Protein AF-A0A1H6EPW3-F1 (afdb_monomer_lite)

Foldseek 3Di:
DDDDPPPPQDLVNLLVLLVVLLVVLVVLLVVLVVLVVVLVVVCVVDPDPVNVVSVVVNVVSLVVSLVSLVVSLVVLVVSCVVPVPDPVSVVSSVVSSVSSVCSSVVPPPPD

Radius of gyration: 19.23 Å; chains: 1; bounding box: 36×27×66 Å

pLDDT: mean 79.36, std 12.95, range [40.09, 93.44]

Organism: NCBI:txid1144553

InterPro domains:
  IPR010310 Type VII secretion system ESAT-6-like [PF06013] (7-90)
  IPR036689 ESAT-6-like superfamily [SSF140453] (8-99)

Structure (mmCIF, N/CA/C/O backbone):
data_AF-A0A1H6EPW3-F1
#
_entry.id   AF-A0A1H6EPW3-F1
#
loop_
_atom_site.group_PDB
_atom_site.id
_atom_site.type_symbol
_atom_site.label_atom_id
_atom_site.label_alt_id
_atom_site.label_comp_id
_atom_site.label_asym_id
_atom_site.label_entity_id
_atom_site.label_seq_id
_atom_site.pdbx_PDB_ins_code
_atom_site.Cartn_x
_atom_site.Cartn_y
_atom_site.Cartn_z
_atom_site.occupancy
_atom_site.B_iso_or_equiv
_atom_site.auth_seq_id
_atom_site.auth_comp_id
_atom_site.auth_asym_id
_atom_site.auth_atom_id
_atom_site.pdbx_PDB_model_num
ATOM 1 N N . MET A 1 1 ? -4.259 -22.180 41.103 1.00 40.09 1 MET A N 1
ATOM 2 C CA . MET A 1 1 ? -4.041 -22.009 39.653 1.00 40.09 1 MET A CA 1
ATOM 3 C C . MET A 1 1 ? -4.451 -20.588 39.322 1.00 40.09 1 MET A C 1
ATOM 5 O O . MET A 1 1 ? -5.639 -20.300 39.349 1.00 40.09 1 MET A O 1
ATOM 9 N N . GLY A 1 2 ? -3.484 -19.677 39.196 1.00 46.00 2 GLY A N 1
ATOM 10 C CA . GLY A 1 2 ? -3.769 -18.295 38.819 1.00 46.00 2 GLY A CA 1
ATOM 11 C C . GLY A 1 2 ? -4.113 -18.273 37.340 1.00 46.00 2 GLY A C 1
ATOM 12 O O . GLY A 1 2 ? -3.318 -18.751 36.537 1.00 46.00 2 GLY A O 1
ATOM 13 N N . ALA A 1 3 ? -5.305 -17.793 36.996 1.00 49.72 3 ALA A N 1
ATOM 14 C CA . ALA A 1 3 ? -5.591 -17.421 35.624 1.00 49.72 3 ALA A CA 1
ATOM 15 C C . ALA A 1 3 ? -4.577 -16.335 35.249 1.00 49.72 3 ALA A C 1
ATOM 17 O O . ALA A 1 3 ? -4.532 -15.290 35.903 1.00 49.72 3 ALA A O 1
ATOM 18 N N . GLU A 1 4 ? -3.724 -16.610 34.264 1.00 48.59 4 GLU A N 1
ATOM 19 C CA . GLU A 1 4 ? -2.942 -15.559 33.623 1.00 48.59 4 GLU A CA 1
ATOM 20 C C . GLU A 1 4 ? -3.938 -14.471 33.200 1.00 48.59 4 GLU A C 1
ATOM 22 O O . GLU A 1 4 ? -4.969 -14.806 32.601 1.00 48.59 4 GLU A O 1
ATOM 27 N N . PRO A 1 5 ? -3.720 -13.194 33.558 1.00 46.84 5 PRO A N 1
ATOM 28 C CA . PRO A 1 5 ? -4.569 -12.140 33.043 1.00 46.84 5 PRO A CA 1
ATOM 29 C C . PRO A 1 5 ? -4.459 -12.221 31.524 1.00 46.84 5 PRO A C 1
ATOM 31 O O . PRO A 1 5 ? -3.370 -12.050 30.981 1.00 46.84 5 PRO A O 1
ATOM 34 N N . GLN A 1 6 ? -5.563 -12.540 30.842 1.00 50.53 6 GLN A N 1
ATOM 35 C CA . GLN A 1 6 ? -5.638 -12.364 29.399 1.00 50.53 6 GLN A CA 1
ATOM 36 C C . GLN A 1 6 ? -5.266 -10.908 29.149 1.00 50.53 6 GLN A C 1
ATOM 38 O O . GLN A 1 6 ? -6.019 -10.014 29.535 1.00 50.53 6 GLN A O 1
ATOM 43 N N . THR A 1 7 ? -4.069 -10.673 28.616 1.00 53.53 7 THR A N 1
ATOM 44 C CA . THR A 1 7 ? -3.552 -9.335 28.364 1.00 53.53 7 THR A CA 1
ATOM 45 C C . THR A 1 7 ? -4.521 -8.676 27.393 1.00 53.53 7 THR A C 1
ATOM 47 O O . THR A 1 7 ? -4.506 -8.971 26.199 1.00 53.53 7 THR A O 1
ATOM 50 N N . GLN A 1 8 ? -5.442 -7.857 27.908 1.00 62.25 8 GLN A N 1
ATOM 51 C CA . GLN A 1 8 ? -6.339 -7.081 27.067 1.00 62.25 8 GLN A CA 1
ATOM 52 C C . GLN A 1 8 ? -5.456 -6.123 26.278 1.00 62.25 8 GLN A C 1
ATOM 54 O O . GLN A 1 8 ? -4.869 -5.205 26.845 1.00 62.25 8 GLN A O 1
ATOM 59 N N . VAL A 1 9 ? -5.313 -6.383 24.979 1.00 70.50 9 VAL A N 1
ATOM 60 C CA . VAL A 1 9 ? -4.636 -5.464 24.065 1.00 70.50 9 VAL A CA 1
ATOM 61 C C . VAL A 1 9 ? -5.422 -4.158 24.081 1.00 70.50 9 VAL A C 1
ATOM 63 O O . VAL A 1 9 ? -6.638 -4.174 23.869 1.00 70.50 9 VAL A O 1
ATOM 66 N N . SER A 1 10 ? -4.752 -3.045 24.383 1.00 80.44 10 SER A N 1
ATOM 67 C CA . SER A 1 10 ? -5.424 -1.754 24.504 1.00 80.44 10 SER A CA 1
ATOM 68 C C . SER A 1 10 ? -5.870 -1.238 23.133 1.00 80.44 10 SER A C 1
ATOM 70 O O . SER A 1 10 ? -5.244 -1.534 22.115 1.00 80.44 10 SER A O 1
ATOM 72 N N . GLU A 1 11 ? -6.937 -0.432 23.089 1.00 78.69 11 GLU A N 1
ATOM 73 C CA . GLU A 1 11 ? -7.386 0.208 21.843 1.00 78.69 11 GLU A CA 1
ATOM 74 C C . GLU A 1 11 ? -6.250 1.009 21.184 1.00 78.69 11 GLU A C 1
ATOM 76 O O . GLU A 1 11 ? -6.082 0.966 19.967 1.00 78.69 11 GLU A O 1
ATOM 81 N N . ALA A 1 12 ? -5.427 1.685 21.991 1.00 82.25 12 ALA A N 1
ATOM 82 C CA . ALA A 1 12 ? -4.290 2.466 21.519 1.00 82.25 12 ALA A CA 1
ATOM 83 C C . ALA A 1 12 ? -3.229 1.602 20.815 1.00 82.25 12 ALA A C 1
ATOM 85 O O . ALA A 1 12 ? -2.745 1.982 19.749 1.00 82.25 12 ALA A O 1
ATOM 86 N N . ASP A 1 13 ? -2.912 0.425 21.362 1.00 84.25 13 ASP A N 1
ATOM 87 C CA . ASP A 1 13 ? -1.933 -0.488 20.760 1.00 84.25 13 ASP A CA 1
ATOM 88 C C . ASP A 1 13 ? -2.432 -1.043 19.421 1.00 84.25 13 ASP A C 1
ATOM 90 O O . A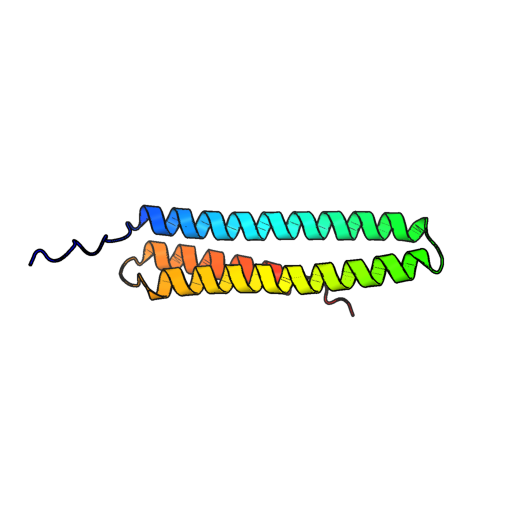SP A 1 13 ? -1.662 -1.179 18.469 1.00 84.25 13 ASP A O 1
ATOM 94 N N . LEU A 1 14 ? -3.734 -1.328 19.315 1.00 83.00 14 LEU A N 1
ATOM 95 C CA . LEU A 1 14 ? -4.341 -1.797 18.066 1.00 83.00 14 LEU A CA 1
ATOM 96 C C . LEU A 1 14 ? -4.322 -0.715 16.990 1.00 83.00 14 LEU A C 1
ATOM 98 O O . LEU A 1 14 ? -4.007 -1.008 15.837 1.00 83.00 14 LEU A O 1
ATOM 102 N N . LYS A 1 15 ? -4.648 0.529 17.359 1.00 83.62 15 LYS A N 1
ATOM 103 C CA . LYS A 1 15 ? -4.582 1.675 16.445 1.00 83.62 15 LYS A CA 1
ATOM 104 C C . LYS A 1 15 ? -3.165 1.884 15.934 1.00 83.62 15 LYS A C 1
ATOM 106 O O . LYS A 1 15 ? -2.958 1.948 14.725 1.00 83.62 15 LYS A O 1
ATOM 111 N N . ALA A 1 16 ? -2.183 1.881 16.836 1.00 88.12 16 ALA A N 1
ATOM 112 C CA . ALA A 1 16 ? -0.776 1.978 16.466 1.00 88.12 16 ALA A CA 1
ATOM 113 C C . ALA A 1 16 ? -0.357 0.844 15.516 1.00 88.12 16 ALA A C 1
ATOM 115 O O . ALA A 1 16 ? 0.316 1.089 14.517 1.00 88.12 16 ALA A O 1
ATOM 116 N N . ALA A 1 17 ? -0.795 -0.392 15.776 1.00 88.31 17 ALA A N 1
ATOM 117 C CA . ALA A 1 17 ? -0.503 -1.528 14.908 1.00 88.31 17 ALA A CA 1
ATOM 118 C C . ALA A 1 17 ? -1.106 -1.370 13.502 1.00 88.31 17 ALA A C 1
ATOM 120 O O . ALA A 1 17 ? -0.413 -1.613 12.516 1.00 88.31 17 ALA A O 1
ATOM 121 N N . ILE A 1 18 ? -2.367 -0.941 13.391 1.00 88.00 18 ILE A N 1
ATOM 122 C CA . ILE A 1 18 ? -3.014 -0.687 12.095 1.00 88.00 18 ILE A CA 1
ATOM 123 C C . ILE A 1 18 ? -2.300 0.428 11.330 1.00 88.00 18 ILE A C 1
ATOM 125 O O . ILE A 1 18 ? -2.014 0.258 10.145 1.00 88.00 18 ILE A O 1
ATOM 129 N N . GLN A 1 19 ? -1.945 1.516 12.009 1.00 89.19 19 GLN A N 1
ATOM 130 C CA . GLN A 1 19 ? -1.234 2.632 11.396 1.00 89.19 19 GLN A CA 1
ATOM 131 C C . GLN A 1 19 ? 0.142 2.205 10.860 1.00 89.19 19 GLN A C 1
ATOM 133 O O . GLN A 1 19 ? 0.504 2.539 9.736 1.00 89.19 19 GLN A O 1
ATOM 138 N N . LEU A 1 20 ? 0.877 1.374 11.607 1.00 92.25 20 LEU A N 1
ATOM 139 C CA . LEU A 1 20 ? 2.149 0.808 11.144 1.00 92.25 20 LEU A CA 1
ATOM 140 C C . LEU A 1 20 ? 1.982 -0.092 9.910 1.00 92.25 20 LEU A C 1
ATOM 142 O O . LEU A 1 20 ? 2.845 -0.095 9.030 1.00 92.25 20 LEU A O 1
ATOM 146 N N . ILE A 1 21 ? 0.893 -0.863 9.836 1.00 90.88 21 ILE A N 1
ATOM 147 C CA . ILE A 1 21 ? 0.585 -1.716 8.678 1.00 90.88 21 ILE A CA 1
ATOM 148 C C . ILE A 1 21 ? 0.290 -0.859 7.445 1.00 90.88 21 ILE A C 1
ATOM 150 O O . ILE A 1 21 ? 0.791 -1.155 6.357 1.00 90.88 21 ILE A O 1
ATOM 154 N N . GLU A 1 22 ? -0.501 0.198 7.610 1.00 90.25 22 GLU A N 1
ATOM 155 C CA . GLU A 1 22 ? -0.818 1.136 6.539 1.00 90.25 22 GLU A CA 1
ATOM 156 C C . GLU A 1 22 ? 0.439 1.855 6.029 1.00 90.25 22 GLU A C 1
ATOM 158 O O . GLU A 1 22 ? 0.722 1.828 4.829 1.00 90.25 22 GLU A O 1
ATOM 163 N N . ASP A 1 23 ? 1.250 2.407 6.933 1.00 92.88 23 ASP A N 1
ATOM 164 C CA . ASP A 1 23 ? 2.507 3.078 6.598 1.00 92.88 23 ASP A CA 1
ATOM 165 C C . ASP A 1 23 ? 3.462 2.149 5.840 1.00 92.88 23 ASP A C 1
ATOM 167 O O . ASP A 1 23 ? 4.107 2.552 4.866 1.00 92.88 23 ASP A O 1
ATOM 171 N N . ALA A 1 24 ? 3.555 0.885 6.264 1.00 91.81 24 ALA A N 1
ATOM 172 C CA . ALA A 1 24 ? 4.354 -0.117 5.573 1.00 91.81 24 ALA A CA 1
ATOM 173 C C . ALA A 1 24 ? 3.837 -0.362 4.148 1.00 91.81 24 ALA A C 1
ATOM 175 O O . ALA A 1 24 ? 4.638 -0.409 3.213 1.00 91.81 24 ALA A O 1
ATOM 176 N N . ALA A 1 25 ? 2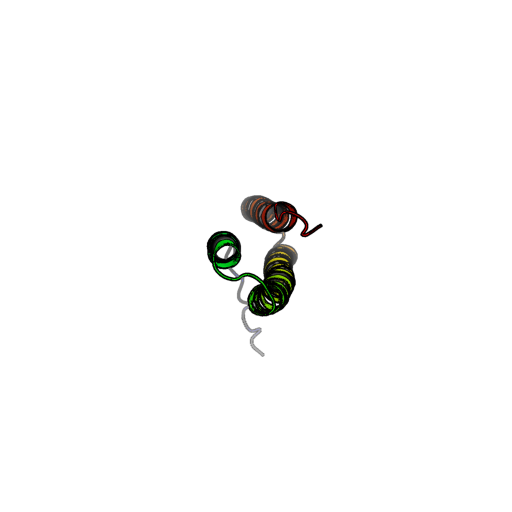.519 -0.467 3.959 1.00 91.75 25 ALA A N 1
ATOM 177 C CA . ALA A 1 25 ? 1.917 -0.649 2.640 1.00 91.75 25 ALA A CA 1
ATOM 178 C C . ALA A 1 25 ? 2.194 0.543 1.709 1.00 91.75 25 ALA A C 1
ATOM 180 O O . ALA A 1 25 ? 2.597 0.343 0.560 1.00 91.75 25 ALA A O 1
ATOM 181 N N . ILE A 1 26 ? 2.062 1.776 2.211 1.00 91.38 26 ILE A N 1
ATOM 182 C CA . ILE A 1 26 ? 2.369 3.003 1.460 1.00 91.38 26 ILE A CA 1
ATOM 183 C C . ILE A 1 26 ? 3.846 3.028 1.051 1.00 91.38 26 ILE A C 1
ATOM 185 O O . ILE A 1 26 ? 4.166 3.268 -0.114 1.00 91.38 26 ILE A O 1
ATOM 189 N N . ARG A 1 27 ? 4.761 2.733 1.982 1.00 92.69 27 ARG A N 1
ATOM 190 C CA . ARG A 1 27 ? 6.207 2.710 1.704 1.00 92.69 27 ARG A CA 1
ATOM 191 C C . ARG A 1 27 ? 6.576 1.659 0.665 1.00 92.69 27 ARG A C 1
ATOM 193 O O . ARG A 1 27 ? 7.322 1.966 -0.261 1.00 92.69 27 ARG A O 1
ATOM 200 N N . LEU A 1 28 ? 6.051 0.440 0.794 1.00 90.88 28 LEU A N 1
ATOM 201 C CA . LEU A 1 28 ? 6.286 -0.633 -0.178 1.00 90.88 28 LEU A CA 1
ATOM 202 C C . LEU A 1 28 ? 5.809 -0.225 -1.571 1.00 90.88 28 LEU A C 1
ATOM 204 O O . LEU A 1 28 ? 6.525 -0.431 -2.552 1.00 90.88 28 LEU A O 1
ATOM 208 N N . ARG A 1 29 ? 4.644 0.425 -1.650 1.00 87.50 29 ARG A N 1
ATOM 209 C CA . ARG A 1 29 ? 4.120 0.943 -2.911 1.00 87.50 29 ARG A CA 1
ATOM 210 C C . ARG A 1 29 ? 5.009 2.031 -3.509 1.00 87.50 29 ARG A C 1
ATOM 212 O O . ARG A 1 29 ? 5.266 2.000 -4.709 1.00 87.50 29 ARG A O 1
ATOM 219 N N . GLY A 1 30 ? 5.513 2.948 -2.687 1.00 89.31 30 GLY A N 1
ATOM 220 C CA . GLY A 1 30 ? 6.463 3.972 -3.126 1.00 89.31 30 GLY A CA 1
ATOM 221 C C . GLY A 1 30 ? 7.741 3.363 -3.709 1.00 89.31 30 GLY A C 1
ATOM 222 O O . GLY A 1 30 ? 8.165 3.751 -4.793 1.00 89.31 30 GLY A O 1
ATOM 223 N N . ILE A 1 31 ? 8.303 2.343 -3.049 1.00 88.88 31 ILE A N 1
ATOM 224 C CA . ILE A 1 31 ? 9.484 1.620 -3.550 1.00 88.88 31 ILE A CA 1
ATOM 225 C C . ILE A 1 31 ? 9.184 0.956 -4.900 1.00 88.88 31 ILE A C 1
ATOM 227 O O . ILE A 1 31 ? 10.006 1.035 -5.812 1.00 88.88 31 ILE A O 1
ATOM 231 N N . GLN A 1 32 ? 8.014 0.326 -5.048 1.00 86.50 32 GLN A N 1
ATOM 232 C CA . GLN A 1 32 ? 7.591 -0.269 -6.318 1.00 86.50 32 GLN A CA 1
ATOM 233 C C . GLN A 1 32 ? 7.519 0.784 -7.431 1.00 86.50 32 GLN A C 1
ATOM 235 O O . GLN A 1 32 ? 8.127 0.591 -8.473 1.00 86.50 32 GLN A O 1
ATOM 240 N N . GLN A 1 33 ? 6.890 1.936 -7.186 1.00 87.31 33 GLN A N 1
ATOM 241 C CA . GLN A 1 33 ? 6.809 3.026 -8.169 1.00 87.31 33 GLN A CA 1
ATOM 242 C C . GLN A 1 33 ? 8.180 3.604 -8.548 1.00 87.31 33 GLN A C 1
ATOM 244 O O . GLN A 1 33 ? 8.418 3.936 -9.711 1.00 87.31 33 GLN A O 1
ATOM 249 N N . THR A 1 34 ? 9.097 3.726 -7.582 1.00 87.31 34 THR A N 1
ATOM 250 C CA . THR A 1 34 ? 10.479 4.142 -7.859 1.00 87.31 34 THR A CA 1
ATOM 251 C C . THR A 1 34 ? 11.186 3.132 -8.761 1.00 87.31 34 THR A C 1
ATOM 253 O O . THR A 1 34 ? 11.851 3.539 -9.712 1.00 87.31 34 THR A O 1
ATOM 256 N N . LEU A 1 35 ? 11.018 1.830 -8.505 1.00 83.88 35 LEU A N 1
ATOM 257 C CA . LEU A 1 35 ? 11.597 0.787 -9.351 1.00 83.88 35 LEU A CA 1
ATOM 258 C C . LEU A 1 35 ? 10.980 0.791 -10.757 1.00 83.88 35 LEU A C 1
ATOM 260 O O . LEU A 1 35 ? 11.725 0.680 -11.727 1.00 83.88 35 LEU A O 1
ATOM 264 N N . ASP A 1 36 ? 9.663 0.983 -10.870 1.00 84.94 36 ASP A N 1
ATOM 265 C CA . ASP A 1 36 ? 8.954 1.078 -12.152 1.00 84.94 36 ASP A CA 1
ATOM 266 C C . ASP A 1 36 ? 9.504 2.235 -12.997 1.00 84.94 36 ASP A C 1
ATOM 268 O O . ASP A 1 36 ? 9.814 2.070 -14.177 1.00 84.94 36 ASP A O 1
ATOM 272 N N . THR A 1 37 ? 9.688 3.401 -12.373 1.00 85.56 37 THR A N 1
ATOM 273 C CA . THR A 1 37 ? 10.225 4.599 -13.035 1.00 85.56 37 THR A CA 1
ATOM 274 C C . THR A 1 37 ? 11.667 4.378 -13.489 1.00 85.56 37 THR A C 1
ATOM 276 O O . THR A 1 37 ? 11.985 4.591 -14.659 1.00 85.56 37 THR A O 1
ATOM 279 N N . ALA A 1 38 ? 12.527 3.875 -12.596 1.00 82.31 38 ALA A N 1
ATOM 280 C CA . ALA A 1 38 ? 13.916 3.564 -12.927 1.00 82.31 38 ALA A CA 1
ATOM 281 C C . ALA A 1 38 ? 14.017 2.496 -14.029 1.00 82.31 38 ALA A C 1
ATOM 283 O O . ALA A 1 38 ? 14.901 2.553 -14.882 1.00 82.31 38 ALA A O 1
ATOM 284 N N . GLY A 1 39 ? 13.094 1.533 -14.041 1.00 79.88 39 GLY A N 1
ATOM 285 C CA . GLY A 1 39 ? 13.002 0.507 -15.068 1.00 79.88 39 GLY A CA 1
ATOM 286 C C . GLY A 1 39 ? 12.675 1.066 -16.447 1.00 79.88 39 GLY A C 1
ATOM 287 O O . GLY A 1 39 ? 13.314 0.681 -17.424 1.00 79.88 39 GLY A O 1
ATOM 288 N N . LEU A 1 40 ? 11.732 2.006 -16.534 1.00 81.75 40 LEU A N 1
ATOM 289 C CA . LEU A 1 40 ? 11.413 2.695 -17.787 1.00 81.75 40 LEU A CA 1
ATOM 290 C C . LEU A 1 40 ? 12.617 3.479 -18.322 1.00 81.75 40 LEU A C 1
ATOM 292 O O . LEU A 1 40 ? 12.915 3.391 -19.512 1.00 81.75 40 LEU A O 1
ATOM 296 N N . GLU A 1 41 ? 13.344 4.187 -17.455 1.00 80.19 41 GLU A N 1
ATOM 297 C CA . GLU A 1 41 ? 14.575 4.893 -17.829 1.00 80.19 41 GLU A CA 1
ATOM 298 C C . GLU A 1 41 ? 15.655 3.922 -18.331 1.00 80.19 41 GLU A C 1
ATOM 300 O O . GLU A 1 41 ? 16.213 4.118 -19.410 1.00 80.19 41 GLU A O 1
ATOM 305 N N . LEU A 1 42 ? 15.905 2.825 -17.609 1.00 76.00 42 LEU A N 1
ATOM 306 C CA . LEU A 1 42 ? 16.881 1.799 -17.993 1.00 76.00 42 LEU A CA 1
ATOM 307 C C . LEU A 1 42 ? 16.545 1.139 -19.334 1.00 76.00 42 LEU A C 1
ATOM 309 O O . LEU A 1 42 ? 17.445 0.945 -20.154 1.00 76.00 42 LEU A O 1
ATOM 313 N N . LYS A 1 43 ? 15.265 0.853 -19.603 1.00 74.19 43 LYS A N 1
ATOM 314 C CA . LYS A 1 43 ? 14.810 0.291 -20.886 1.00 74.19 43 LYS A CA 1
ATOM 315 C C . LYS A 1 43 ? 15.177 1.154 -22.086 1.00 74.19 43 LYS A C 1
ATOM 317 O O . LYS A 1 43 ? 15.529 0.616 -23.129 1.00 74.19 43 LYS A O 1
ATOM 322 N N . THR A 1 44 ? 15.156 2.481 -21.9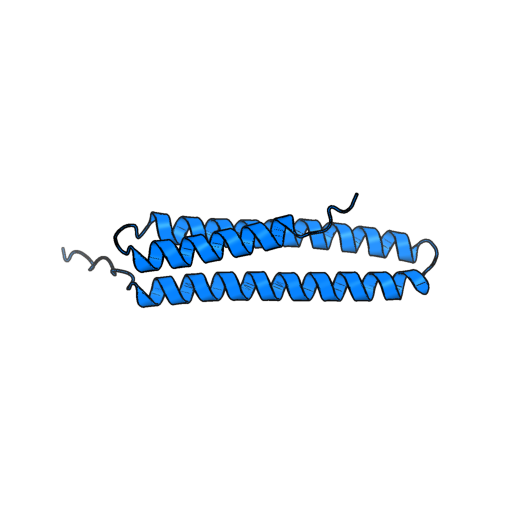48 1.00 76.56 44 THR A N 1
ATOM 323 C CA . THR A 1 44 ? 15.568 3.369 -23.052 1.00 76.56 44 THR A CA 1
ATOM 324 C C . THR A 1 44 ? 17.041 3.206 -23.433 1.00 76.56 44 THR A C 1
ATOM 326 O O . THR A 1 44 ? 17.413 3.481 -24.571 1.00 76.56 44 THR A O 1
ATOM 329 N N . SER A 1 45 ? 17.873 2.735 -22.500 1.00 76.88 45 SER A N 1
ATOM 330 C CA . SER A 1 45 ? 19.321 2.588 -22.676 1.00 76.88 45 SER A CA 1
ATOM 331 C C . SER A 1 45 ? 19.764 1.138 -22.915 1.00 76.88 45 SER A C 1
ATOM 333 O O . SER A 1 45 ? 20.863 0.907 -23.420 1.00 76.88 45 SER A O 1
ATOM 335 N N . TRP A 1 46 ? 18.935 0.150 -22.567 1.00 67.75 46 TRP A N 1
ATOM 336 C CA . TRP A 1 46 ? 19.224 -1.281 -22.690 1.00 67.75 46 TRP A CA 1
ATOM 337 C C . TRP A 1 46 ? 18.276 -1.947 -23.682 1.00 67.75 46 TRP A C 1
ATOM 339 O O . TRP A 1 46 ? 17.231 -2.459 -23.302 1.00 67.75 46 TRP A O 1
ATOM 349 N N . VAL A 1 47 ? 18.674 -1.986 -24.953 1.00 69.81 47 VAL A N 1
ATOM 350 C CA . VAL A 1 47 ? 17.923 -2.675 -26.014 1.00 69.81 47 VAL A CA 1
ATOM 351 C C . VAL A 1 47 ? 18.449 -4.107 -26.176 1.00 69.81 47 VAL A C 1
ATOM 353 O O . VAL A 1 47 ? 19.659 -4.317 -26.277 1.00 69.81 47 VAL A O 1
ATOM 356 N N . GLY A 1 48 ? 17.561 -5.108 -26.222 1.00 72.38 48 GLY A N 1
ATOM 357 C CA . GLY A 1 48 ? 17.915 -6.511 -26.497 1.00 72.38 48 GLY A CA 1
ATOM 358 C C . GLY A 1 48 ? 17.800 -7.445 -25.283 1.00 72.38 48 GLY A C 1
ATOM 359 O O . GLY A 1 48 ? 16.842 -7.372 -24.523 1.00 72.38 48 GLY A O 1
ATOM 360 N N . GLN A 1 49 ? 18.751 -8.370 -25.084 1.00 69.75 49 GLN A N 1
ATOM 361 C CA . GLN A 1 49 ? 18.641 -9.401 -24.028 1.00 69.75 49 GLN A CA 1
ATOM 362 C C . GLN A 1 49 ? 18.580 -8.834 -22.597 1.00 69.75 49 GLN A C 1
ATOM 364 O O . GLN A 1 49 ? 17.939 -9.432 -21.731 1.00 69.75 49 GLN A O 1
ATOM 369 N N . SER A 1 50 ? 19.209 -7.683 -22.348 1.00 73.31 50 SER A N 1
ATOM 370 C CA . SER A 1 50 ? 19.178 -7.011 -21.042 1.00 73.31 50 SER A CA 1
ATOM 371 C C . SER A 1 50 ? 17.785 -6.479 -20.686 1.00 73.31 50 SER A C 1
ATOM 373 O O . SER A 1 50 ? 17.404 -6.518 -19.518 1.00 73.31 50 SER A O 1
ATOM 375 N N . GLU A 1 51 ? 17.005 -6.053 -21.685 1.00 76.44 51 GLU A N 1
ATOM 376 C CA . GLU A 1 51 ? 15.612 -5.620 -21.519 1.00 76.44 51 GLU A CA 1
ATOM 377 C C . GLU A 1 51 ? 14.741 -6.778 -21.020 1.00 76.44 51 GLU A C 1
ATOM 379 O O . GLU A 1 51 ? 14.064 -6.671 -20.000 1.00 76.44 51 GLU A O 1
ATOM 384 N N . ALA A 1 52 ? 14.833 -7.928 -21.696 1.00 79.88 52 ALA A N 1
ATOM 385 C CA . ALA A 1 52 ? 14.056 -9.117 -21.363 1.00 79.88 52 ALA A CA 1
ATOM 386 C C . ALA A 1 52 ? 14.392 -9.667 -19.965 1.00 79.88 52 ALA A C 1
ATOM 388 O O . ALA A 1 52 ? 13.508 -10.128 -19.239 1.00 79.88 52 ALA A O 1
ATOM 389 N N . ALA A 1 53 ? 15.668 -9.612 -19.566 1.00 81.25 53 ALA A N 1
ATOM 390 C CA . ALA A 1 53 ? 16.094 -10.009 -18.228 1.00 81.25 53 ALA A CA 1
ATOM 391 C C . ALA A 1 53 ? 15.546 -9.061 -17.150 1.00 81.25 53 ALA A C 1
ATOM 393 O O . ALA A 1 53 ? 15.059 -9.526 -16.115 1.00 81.25 53 ALA A O 1
ATOM 394 N N . PHE A 1 54 ? 15.585 -7.749 -17.402 1.00 80.06 54 PHE A N 1
ATOM 395 C CA . PHE A 1 54 ? 15.019 -6.753 -16.498 1.00 80.06 54 PHE A CA 1
ATOM 396 C C . PHE A 1 54 ? 13.504 -6.934 -16.353 1.00 80.06 54 PHE A C 1
ATOM 398 O O . PHE A 1 54 ? 13.007 -6.981 -15.232 1.00 80.06 54 PHE A O 1
ATOM 405 N N . ASP A 1 55 ? 12.786 -7.161 -17.453 1.00 82.44 55 ASP A N 1
ATOM 406 C CA . ASP A 1 55 ? 11.342 -7.417 -17.437 1.00 82.44 55 ASP A CA 1
ATOM 407 C C . ASP A 1 55 ? 10.952 -8.649 -16.629 1.00 82.44 55 ASP A C 1
ATOM 409 O O . ASP A 1 55 ? 9.982 -8.620 -15.868 1.00 82.44 55 ASP A O 1
ATOM 413 N N . ALA A 1 56 ? 11.725 -9.730 -16.734 1.00 85.38 56 ALA A N 1
ATOM 414 C CA . ALA A 1 56 ? 11.480 -10.931 -15.946 1.00 85.38 56 ALA A CA 1
ATOM 415 C C . ALA A 1 56 ? 11.635 -10.676 -14.435 1.00 85.38 56 ALA A C 1
ATOM 417 O O . ALA A 1 56 ? 10.838 -11.178 -13.636 1.00 85.38 56 ALA A O 1
AT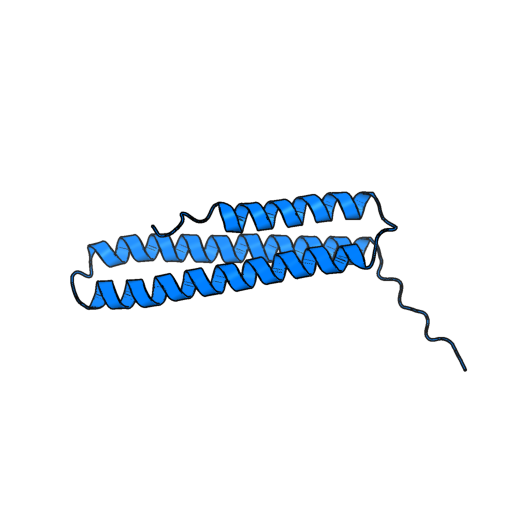OM 418 N N . VAL A 1 57 ? 12.645 -9.897 -14.032 1.00 84.00 57 VAL A N 1
ATOM 419 C CA . VAL A 1 57 ? 12.853 -9.505 -12.627 1.00 84.00 57 VAL A CA 1
ATOM 420 C C . VAL A 1 57 ? 11.752 -8.554 -12.169 1.00 84.00 57 VAL A C 1
ATOM 422 O O . VAL A 1 57 ? 11.175 -8.762 -11.102 1.00 84.00 57 VAL A O 1
ATOM 425 N N . HIS A 1 58 ? 11.420 -7.566 -12.995 1.00 83.44 58 HIS A N 1
ATOM 426 C CA . HIS A 1 58 ? 10.388 -6.575 -12.729 1.00 83.44 58 HIS A CA 1
ATOM 427 C C . HIS A 1 58 ? 9.028 -7.240 -12.506 1.00 83.44 58 HIS A C 1
ATOM 429 O O . HIS A 1 58 ? 8.375 -7.013 -11.491 1.00 83.44 58 HIS A O 1
ATOM 435 N N . LYS A 1 59 ? 8.640 -8.176 -13.374 1.00 86.50 59 LYS A N 1
ATOM 436 C CA . LYS A 1 59 ? 7.406 -8.948 -13.207 1.00 86.50 59 LYS A CA 1
ATOM 437 C C . LYS A 1 59 ? 7.378 -9.727 -11.889 1.00 86.50 59 LYS A C 1
ATOM 439 O O . LYS A 1 59 ? 6.398 -9.651 -11.153 1.00 86.50 59 LYS A O 1
ATOM 444 N N . LYS A 1 60 ? 8.461 -10.437 -11.551 1.00 88.06 60 LYS A N 1
ATOM 445 C CA . LYS A 1 60 ? 8.551 -11.170 -10.275 1.00 88.06 60 LYS A CA 1
ATOM 446 C C . LYS A 1 60 ? 8.489 -10.242 -9.064 1.00 88.06 60 LYS A C 1
ATOM 448 O O . LYS A 1 60 ? 7.943 -10.630 -8.034 1.00 88.06 60 LYS A O 1
ATOM 453 N N . TRP A 1 61 ? 9.058 -9.045 -9.170 1.00 85.25 61 TRP A N 1
ATOM 454 C CA . TRP A 1 61 ? 8.978 -8.034 -8.123 1.00 85.25 61 TRP A CA 1
ATOM 455 C C . TRP A 1 61 ? 7.531 -7.605 -7.869 1.00 85.25 61 TRP A C 1
ATOM 457 O O . TRP A 1 61 ? 7.091 -7.639 -6.721 1.00 85.25 61 TRP A O 1
ATOM 467 N N . HIS A 1 62 ? 6.776 -7.299 -8.930 1.00 86.25 62 HIS A N 1
ATOM 468 C CA . HIS A 1 62 ? 5.348 -6.966 -8.839 1.00 86.25 62 HIS A CA 1
ATOM 469 C C . HIS A 1 62 ? 4.542 -8.095 -8.196 1.00 86.25 62 HIS A C 1
ATOM 471 O O . HIS A 1 62 ? 3.867 -7.872 -7.195 1.00 86.25 62 HIS A O 1
ATOM 477 N N . GLU A 1 63 ? 4.705 -9.329 -8.683 1.00 88.81 63 GLU A N 1
ATOM 478 C CA . GLU A 1 63 ? 4.015 -10.503 -8.129 1.00 88.81 63 GLU A CA 1
ATOM 479 C C . GLU A 1 63 ? 4.286 -10.677 -6.625 1.00 88.81 63 GLU A C 1
ATOM 481 O O . GLU A 1 63 ? 3.389 -11.012 -5.850 1.00 88.81 63 GLU A O 1
ATOM 486 N N . ARG A 1 64 ? 5.528 -10.450 -6.179 1.00 89.25 64 ARG A N 1
ATOM 487 C CA . ARG A 1 64 ? 5.882 -10.554 -4.757 1.00 89.25 64 ARG A CA 1
ATOM 488 C C . ARG A 1 64 ? 5.352 -9.389 -3.935 1.00 89.25 64 ARG A C 1
ATOM 490 O O . ARG A 1 64 ? 4.930 -9.626 -2.803 1.00 89.25 64 ARG A O 1
ATOM 497 N N . MET A 1 65 ? 5.334 -8.179 -4.483 1.00 88.69 65 MET A N 1
ATOM 498 C CA . MET A 1 65 ? 4.756 -7.017 -3.810 1.00 88.69 65 MET A CA 1
ATOM 499 C C . MET A 1 65 ? 3.262 -7.192 -3.561 1.00 88.69 65 MET A C 1
ATOM 501 O O . MET A 1 65 ? 2.816 -6.988 -2.433 1.00 88.69 65 MET A O 1
ATOM 505 N N . ASP A 1 66 ? 2.513 -7.686 -4.544 1.00 87.94 66 ASP A N 1
ATOM 506 C CA . ASP A 1 66 ? 1.079 -7.949 -4.387 1.00 87.94 66 ASP A CA 1
ATOM 507 C C . ASP A 1 66 ? 0.806 -8.986 -3.286 1.00 87.94 66 ASP A C 1
ATOM 509 O O . ASP A 1 66 ? -0.110 -8.828 -2.475 1.00 87.94 66 ASP A O 1
ATOM 513 N N . VAL A 1 67 ? 1.649 -10.021 -3.180 1.00 91.38 67 VAL A N 1
ATOM 514 C CA . VAL A 1 67 ? 1.565 -11.018 -2.098 1.00 91.38 67 VAL A CA 1
ATOM 515 C C . VAL A 1 67 ? 1.832 -10.390 -0.726 1.00 91.38 67 VAL A C 1
ATOM 517 O O . VAL A 1 67 ? 1.139 -10.723 0.244 1.00 91.38 67 VAL A O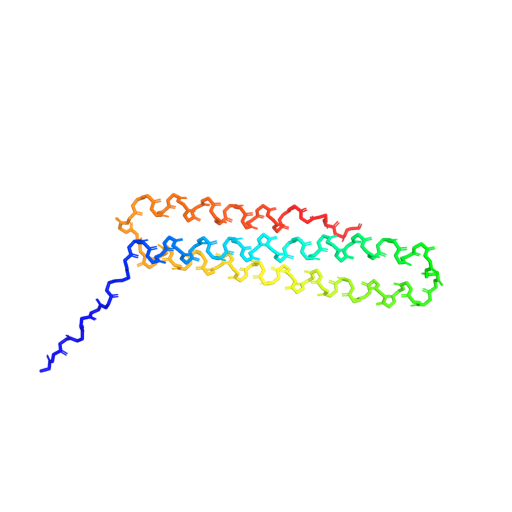 1
ATOM 520 N N . ILE A 1 68 ? 2.814 -9.492 -0.617 1.00 90.88 68 ILE A N 1
ATOM 521 C CA . ILE A 1 68 ? 3.140 -8.805 0.641 1.00 90.88 68 ILE A CA 1
ATOM 522 C C . ILE A 1 68 ? 2.000 -7.862 1.036 1.00 90.88 68 ILE A C 1
ATOM 524 O O . ILE A 1 68 ? 1.495 -7.967 2.153 1.00 90.88 68 ILE A O 1
ATOM 528 N N . LEU A 1 69 ? 1.528 -7.014 0.121 1.00 90.31 69 LEU A N 1
ATOM 529 C CA . LEU A 1 69 ? 0.401 -6.105 0.358 1.00 90.31 69 LEU A CA 1
ATOM 530 C C . LEU A 1 69 ? -0.874 -6.875 0.732 1.00 90.31 69 LEU A C 1
ATOM 532 O O . LEU A 1 69 ? -1.559 -6.524 1.692 1.00 90.31 69 LEU A O 1
ATOM 536 N N . GLY A 1 70 ? -1.153 -7.993 0.058 1.00 91.50 70 GLY A N 1
ATOM 537 C CA . GLY A 1 70 ? -2.261 -8.879 0.413 1.00 91.50 70 GLY A CA 1
ATOM 538 C C . GLY A 1 70 ? -2.092 -9.554 1.780 1.00 91.50 70 GLY A C 1
ATOM 539 O O . GLY A 1 70 ? -3.080 -9.912 2.422 1.00 91.50 70 GLY A O 1
ATOM 540 N N . SER A 1 71 ? -0.860 -9.748 2.252 1.00 93.44 71 SER A N 1
ATOM 541 C CA . SER A 1 71 ? -0.583 -10.256 3.604 1.00 93.44 71 SER A CA 1
ATOM 542 C C . SER A 1 71 ? -0.779 -9.170 4.666 1.00 93.44 71 SER A C 1
ATOM 544 O O . SER A 1 71 ? -1.376 -9.450 5.702 1.00 93.44 71 SER A O 1
ATOM 546 N N . LEU A 1 72 ? -0.369 -7.928 4.384 1.00 91.06 72 LEU A N 1
ATOM 547 C CA . LEU A 1 72 ? -0.623 -6.762 5.240 1.00 91.06 72 LEU A CA 1
ATOM 548 C C . LEU A 1 72 ? -2.124 -6.497 5.403 1.00 91.06 72 LEU A C 1
ATOM 550 O O . LEU A 1 72 ? -2.597 -6.298 6.520 1.00 91.06 72 LEU A O 1
ATOM 554 N N . ARG A 1 73 ? -2.895 -6.600 4.313 1.00 90.62 73 ARG A N 1
ATOM 555 C CA . ARG A 1 73 ? -4.359 -6.480 4.361 1.00 90.62 73 ARG A CA 1
ATOM 556 C C . ARG A 1 73 ? -4.994 -7.533 5.271 1.00 90.62 73 ARG A C 1
ATOM 558 O O . ARG A 1 73 ? -5.779 -7.194 6.150 1.00 90.62 73 ARG A O 1
ATOM 565 N N . ARG A 1 74 ? -4.609 -8.803 5.102 1.00 90.88 74 ARG A N 1
ATOM 566 C CA . ARG A 1 74 ? -5.091 -9.914 5.943 1.00 90.88 74 ARG A CA 1
ATOM 567 C C . ARG A 1 74 ? -4.709 -9.735 7.410 1.00 90.88 74 ARG A C 1
ATOM 569 O O . ARG A 1 74 ? -5.487 -10.079 8.293 1.00 90.88 74 ARG A O 1
ATOM 576 N N . LEU A 1 75 ? -3.528 -9.183 7.686 1.00 87.75 75 LEU A N 1
ATOM 577 C CA . LEU A 1 75 ? -3.121 -8.863 9.049 1.00 87.75 75 LEU A CA 1
ATOM 578 C C . LEU A 1 75 ? -4.045 -7.802 9.668 1.00 87.75 75 LEU A C 1
ATOM 580 O O . LEU A 1 75 ? -4.536 -8.014 10.773 1.00 87.75 75 LEU A O 1
ATOM 584 N N . ALA A 1 76 ? -4.353 -6.721 8.945 1.00 86.50 76 ALA A N 1
ATOM 585 C CA . ALA A 1 76 ? -5.297 -5.696 9.400 1.00 86.50 76 ALA A CA 1
ATOM 586 C C . ALA A 1 76 ? -6.719 -6.254 9.635 1.00 86.50 76 ALA A C 1
ATOM 588 O O . ALA A 1 76 ? -7.358 -5.934 10.641 1.00 86.50 76 ALA A O 1
ATOM 589 N N . GLU A 1 77 ? -7.197 -7.141 8.755 1.00 86.38 77 GLU A N 1
ATOM 590 C CA . GLU A 1 77 ? -8.477 -7.856 8.905 1.00 86.38 77 GLU A CA 1
ATOM 591 C C . GLU A 1 77 ? -8.501 -8.721 10.184 1.00 86.38 77 GLU A C 1
ATOM 593 O O . GLU A 1 77 ? -9.457 -8.669 10.970 1.00 86.38 77 GLU A O 1
ATOM 598 N N . ASN A 1 78 ? -7.422 -9.468 10.441 1.00 84.44 78 ASN A N 1
ATOM 599 C CA . ASN A 1 78 ? -7.296 -10.343 11.608 1.00 84.44 78 ASN A CA 1
ATOM 600 C C . ASN A 1 78 ? -7.254 -9.563 12.929 1.00 84.44 78 ASN A C 1
ATOM 602 O O . ASN A 1 78 ? -7.917 -9.963 13.886 1.00 84.44 78 ASN A O 1
ATOM 606 N N . ILE A 1 79 ? -6.528 -8.438 12.983 1.00 80.94 79 ILE A N 1
ATOM 607 C CA . ILE A 1 79 ? -6.441 -7.603 14.195 1.00 80.94 79 ILE A CA 1
ATOM 608 C C . ILE A 1 79 ? -7.838 -7.153 14.630 1.00 80.94 79 ILE A C 1
ATOM 610 O O . ILE A 1 79 ? -8.159 -7.196 15.817 1.00 80.94 79 ILE A O 1
ATOM 614 N N . GLY A 1 80 ? -8.703 -6.777 13.687 1.00 72.19 80 GLY A N 1
ATOM 615 C CA . GLY A 1 80 ? -10.038 -6.325 14.056 1.00 72.19 80 GLY A CA 1
ATOM 616 C C . GLY A 1 80 ? -11.078 -7.415 14.279 1.00 72.19 80 GLY A C 1
ATOM 617 O O . GLY A 1 80 ? -12.062 -7.159 14.965 1.00 72.19 80 GLY A O 1
ATOM 618 N N . THR A 1 81 ? -10.879 -8.622 13.750 1.00 69.19 81 THR A N 1
ATOM 619 C CA . THR A 1 81 ? -11.736 -9.768 14.112 1.00 69.19 81 THR A CA 1
ATOM 620 C C . THR A 1 81 ? -11.571 -10.115 15.593 1.00 69.19 81 THR A C 1
ATOM 622 O O . THR A 1 81 ? -12.538 -10.466 16.262 1.00 69.19 81 THR A O 1
ATOM 625 N N . SER A 1 82 ? -10.364 -9.933 16.130 1.00 66.25 82 SER A N 1
ATOM 626 C CA . SER A 1 82 ? -10.055 -10.184 17.539 1.00 66.25 82 SER A CA 1
ATOM 627 C C . SER A 1 82 ? -10.547 -9.092 18.502 1.00 66.25 82 SER A C 1
ATOM 629 O O . SER A 1 82 ? -10.518 -9.318 19.707 1.00 66.25 82 SER A O 1
ATOM 631 N N . ASN A 1 83 ? -10.986 -7.919 18.018 1.00 64.62 83 ASN A N 1
ATOM 632 C CA . ASN A 1 83 ? -11.282 -6.763 18.877 1.00 64.62 83 ASN A CA 1
ATOM 633 C C . ASN A 1 83 ? -12.511 -5.940 18.438 1.00 64.62 83 ASN A C 1
ATOM 635 O O . ASN A 1 83 ? -12.448 -4.739 18.181 1.00 64.62 83 ASN A O 1
ATOM 639 N N . THR A 1 84 ? -13.677 -6.586 18.403 1.00 63.75 84 THR A N 1
ATOM 640 C CA . THR A 1 84 ? -14.947 -5.990 17.945 1.00 63.75 84 THR A CA 1
ATOM 641 C C . THR A 1 84 ? -15.532 -4.910 18.860 1.00 63.75 84 THR A C 1
ATOM 643 O O . THR A 1 84 ? -16.437 -4.193 18.438 1.00 63.75 84 THR A O 1
ATOM 646 N N . ASN A 1 85 ? -15.037 -4.769 20.092 1.00 68.81 85 ASN A N 1
ATOM 647 C CA . ASN A 1 85 ? -15.656 -3.925 21.123 1.00 68.81 85 ASN A CA 1
ATOM 648 C C . ASN A 1 85 ? -15.394 -2.415 20.950 1.00 68.81 85 ASN A C 1
ATOM 650 O O . ASN A 1 85 ? -16.057 -1.608 21.597 1.00 68.81 85 ASN A O 1
ATOM 654 N N . PHE A 1 86 ? -14.464 -2.022 20.074 1.00 73.00 86 PHE A N 1
ATOM 655 C CA . PHE A 1 86 ? -14.036 -0.631 19.901 1.00 73.00 86 PHE A CA 1
ATOM 656 C C . PHE A 1 86 ? -14.545 -0.052 18.572 1.00 73.00 86 PHE A C 1
ATOM 658 O O . PHE A 1 86 ? -13.989 -0.306 17.503 1.00 73.00 86 PHE A O 1
ATOM 665 N N . ALA A 1 87 ? -15.624 0.736 18.620 1.00 71.81 87 ALA A N 1
ATOM 666 C CA . ALA A 1 87 ? -16.262 1.297 17.423 1.00 71.81 87 ALA A CA 1
ATOM 667 C C . ALA A 1 87 ? -15.343 2.243 16.623 1.00 71.81 87 ALA A C 1
ATOM 669 O O . ALA A 1 87 ? -15.291 2.139 15.399 1.00 71.81 87 ALA A O 1
ATOM 670 N N . ALA A 1 88 ? -14.587 3.116 17.300 1.00 72.12 88 ALA A N 1
ATOM 671 C CA . ALA A 1 88 ? -13.659 4.044 16.648 1.00 72.12 88 ALA A CA 1
ATOM 672 C C . ALA A 1 88 ? -12.500 3.304 15.956 1.00 72.12 88 ALA A C 1
ATOM 674 O O . ALA A 1 88 ? -12.199 3.557 14.794 1.00 72.12 88 ALA A O 1
ATOM 675 N N . PHE A 1 89 ? -11.913 2.316 16.633 1.00 77.75 89 PHE A N 1
ATOM 676 C CA . PHE A 1 89 ? -10.908 1.431 16.046 1.00 77.75 89 PHE A CA 1
ATOM 677 C C . PHE A 1 89 ? -11.427 0.658 14.817 1.00 77.75 89 PHE A C 1
ATOM 679 O O . PHE A 1 89 ? -10.720 0.531 13.818 1.00 77.75 89 PHE A O 1
ATOM 686 N N . ASN A 1 90 ? -12.673 0.171 14.844 1.00 77.81 90 ASN A N 1
ATOM 687 C CA . ASN A 1 90 ? -13.263 -0.525 13.696 1.00 77.81 90 ASN A CA 1
ATOM 688 C C . ASN A 1 90 ? -13.351 0.366 12.448 1.00 77.81 90 ASN A C 1
ATOM 690 O O . ASN A 1 90 ? -13.194 -0.149 11.335 1.00 77.81 90 ASN A O 1
ATOM 694 N N . GLN A 1 91 ? -13.598 1.667 12.626 1.00 83.12 91 GLN A N 1
ATOM 695 C CA . GLN A 1 91 ? -13.620 2.631 11.530 1.00 83.12 91 GLN A CA 1
ATOM 696 C C . GLN A 1 91 ? -12.214 2.839 10.949 1.00 83.12 91 GLN A C 1
ATOM 698 O O . GLN A 1 91 ? -12.024 2.581 9.762 1.00 83.12 91 GLN A O 1
ATOM 703 N N . GLU A 1 92 ? -11.225 3.178 11.782 1.00 81.00 92 GLU A N 1
ATOM 704 C CA . GLU A 1 92 ? -9.827 3.385 11.354 1.00 81.00 92 GLU A CA 1
ATOM 705 C C . GLU A 1 92 ? -9.252 2.143 10.652 1.00 81.00 92 GLU A C 1
ATOM 707 O O . GLU A 1 92 ? -8.640 2.227 9.590 1.00 81.00 92 GLU A O 1
ATOM 712 N N . ARG A 1 93 ? -9.533 0.947 11.179 1.00 84.00 93 ARG A N 1
ATOM 713 C CA . ARG A 1 93 ? -9.170 -0.318 10.526 1.00 84.00 93 ARG A CA 1
ATOM 714 C C . ARG A 1 93 ? -9.788 -0.450 9.137 1.00 84.00 93 ARG A C 1
ATOM 716 O O . ARG A 1 93 ? -9.130 -0.927 8.216 1.00 84.00 93 ARG A O 1
ATOM 723 N N . THR A 1 94 ? -11.067 -0.110 8.993 1.00 87.38 94 THR A N 1
ATOM 724 C CA . THR A 1 94 ? -11.768 -0.225 7.706 1.00 87.38 94 THR A CA 1
ATOM 725 C C . THR A 1 94 ? -11.154 0.721 6.680 1.00 87.38 94 THR A C 1
ATOM 727 O O . THR A 1 94 ? -10.938 0.327 5.536 1.00 87.38 94 THR A O 1
ATOM 730 N N . GLU A 1 95 ? -10.809 1.936 7.100 1.00 88.75 95 GLU A N 1
ATOM 731 C CA . GLU A 1 95 ? -10.095 2.914 6.279 1.00 88.75 95 GLU A CA 1
ATOM 732 C C . GLU A 1 95 ? -8.724 2.376 5.844 1.00 88.75 95 GLU A C 1
ATOM 734 O O . GLU A 1 95 ? -8.452 2.338 4.645 1.00 88.75 95 GLU A O 1
ATOM 739 N N . ALA A 1 96 ? -7.927 1.823 6.764 1.00 86.56 96 ALA A N 1
ATOM 740 C CA . ALA A 1 96 ? -6.630 1.221 6.443 1.00 86.56 96 ALA A CA 1
ATOM 741 C C . ALA A 1 96 ? -6.744 0.017 5.485 1.00 86.56 96 ALA A C 1
ATOM 743 O O . ALA A 1 96 ? -5.979 -0.102 4.527 1.00 86.56 96 ALA A O 1
ATOM 744 N N . ILE A 1 97 ? -7.722 -0.875 5.685 1.00 88.69 97 ILE A N 1
ATOM 745 C CA . ILE A 1 97 ? -7.974 -2.004 4.770 1.00 88.69 97 ILE A CA 1
ATOM 746 C C . ILE A 1 97 ? -8.323 -1.491 3.370 1.00 88.69 97 ILE A C 1
ATOM 748 O O . ILE A 1 97 ? -7.795 -2.005 2.380 1.00 88.69 97 ILE A O 1
ATOM 752 N N . ASN A 1 98 ? -9.186 -0.478 3.283 1.00 90.50 98 ASN A N 1
ATOM 753 C CA . ASN A 1 98 ? -9.577 0.132 2.015 1.00 90.50 98 ASN A CA 1
ATOM 754 C C . ASN A 1 98 ? -8.390 0.824 1.337 1.00 90.50 98 ASN A C 1
ATOM 756 O O . ASN A 1 98 ? -8.212 0.675 0.130 1.00 90.50 98 ASN A O 1
ATOM 760 N N . GLN A 1 99 ? -7.543 1.515 2.100 1.00 89.81 99 GLN A N 1
ATOM 761 C CA . GLN A 1 99 ? -6.306 2.124 1.618 1.00 89.81 99 GLN A CA 1
ATOM 762 C C . GLN A 1 99 ? -5.392 1.062 0.993 1.00 89.81 99 GLN A C 1
ATOM 764 O O . GLN A 1 99 ? -5.000 1.186 -0.166 1.00 89.81 99 GLN A O 1
ATOM 769 N N . ILE A 1 100 ? -5.122 -0.036 1.705 1.00 88.69 100 ILE A N 1
ATOM 770 C CA . ILE A 1 100 ? -4.283 -1.136 1.206 1.00 88.69 100 ILE A CA 1
ATOM 771 C C . ILE A 1 100 ? -4.912 -1.787 -0.032 1.00 88.69 100 ILE A C 1
ATOM 773 O O . ILE A 1 100 ? -4.213 -2.063 -1.007 1.00 88.69 100 ILE A O 1
ATOM 777 N N . ALA A 1 101 ? -6.231 -2.001 -0.037 1.00 87.56 101 ALA A N 1
ATOM 778 C CA . ALA A 1 101 ? -6.942 -2.531 -1.198 1.00 87.56 101 ALA A CA 1
ATOM 779 C C . ALA A 1 101 ? -6.818 -1.604 -2.418 1.00 87.56 101 ALA A C 1
ATOM 781 O O . ALA A 1 101 ? -6.569 -2.078 -3.526 1.00 87.56 101 ALA A O 1
ATOM 782 N N . ASN A 1 102 ? -6.921 -0.290 -2.217 1.00 88.88 102 ASN A N 1
ATOM 783 C CA . ASN A 1 102 ? -6.715 0.696 -3.270 1.00 88.88 102 ASN A CA 1
ATOM 784 C C . ASN A 1 102 ? -5.278 0.671 -3.793 1.00 88.88 102 ASN A C 1
ATOM 786 O O . ASN A 1 102 ? -5.096 0.751 -4.999 1.00 88.88 102 ASN A O 1
ATOM 790 N N . LEU A 1 103 ? -4.265 0.498 -2.938 1.00 86.31 103 LEU A N 1
ATOM 791 C CA . LEU A 1 103 ? -2.865 0.388 -3.375 1.00 86.31 103 LEU A CA 1
ATOM 792 C C . LEU A 1 103 ? -2.620 -0.853 -4.244 1.00 86.31 103 LEU A C 1
ATOM 794 O O . LEU A 1 103 ? -1.881 -0.766 -5.223 1.00 86.31 103 LEU A O 1
ATOM 798 N N . ILE A 1 104 ? -3.260 -1.979 -3.913 1.00 83.31 104 ILE A N 1
ATOM 799 C CA . ILE A 1 104 ? -3.210 -3.212 -4.715 1.00 83.31 104 ILE A CA 1
ATOM 800 C C . ILE A 1 104 ? -3.904 -2.991 -6.068 1.00 83.31 104 ILE A C 1
ATOM 802 O O . ILE A 1 104 ? -3.353 -3.318 -7.114 1.00 83.31 104 ILE A O 1
ATOM 806 N N . ASN A 1 105 ? -5.095 -2.387 -6.066 1.00 81.38 105 ASN A N 1
ATOM 807 C CA . ASN A 1 105 ? -5.891 -2.178 -7.281 1.00 81.38 105 ASN A CA 1
ATOM 808 C C . ASN A 1 105 ? -5.365 -1.045 -8.179 1.00 81.38 105 ASN A C 1
ATOM 810 O O . ASN A 1 105 ? -5.588 -1.068 -9.385 1.00 81.38 105 ASN A O 1
ATOM 814 N N . ALA A 1 106 ? -4.682 -0.051 -7.606 1.00 74.25 106 ALA A N 1
ATOM 815 C CA . ALA A 1 106 ? -4.058 1.059 -8.326 1.00 74.25 106 ALA A CA 1
ATOM 816 C C . ALA A 1 106 ? -2.751 0.653 -9.021 1.00 74.25 106 ALA A C 1
ATOM 818 O O . ALA A 1 106 ? -2.106 1.486 -9.661 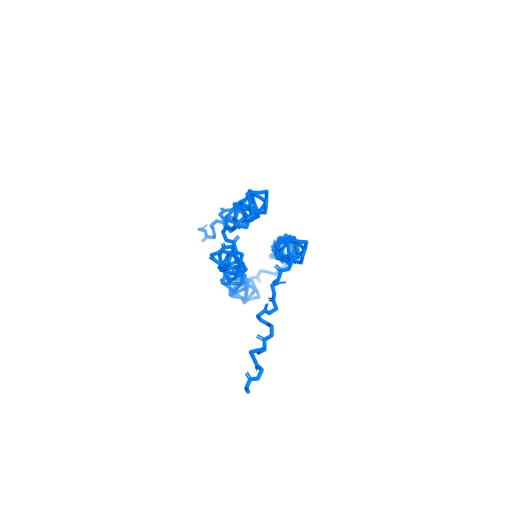1.00 74.25 106 ALA A O 1
ATOM 819 N N . ALA A 1 107 ? -2.331 -0.610 -8.908 1.00 62.19 107 ALA A N 1
ATOM 820 C CA . ALA A 1 107 ? -1.325 -1.136 -9.804 1.00 62.19 107 ALA A CA 1
ATOM 821 C C . ALA A 1 107 ? -1.839 -1.103 -11.238 1.00 62.19 107 ALA A C 1
ATOM 823 O O . ALA A 1 107 ? -2.908 -1.658 -11.502 1.00 62.19 107 ALA A O 1
ATOM 824 N N . PRO A 1 108 ? -1.107 -0.469 -12.179 1.00 53.66 108 PRO A N 1
ATOM 825 C CA . PRO A 1 108 ? -1.383 -0.727 -13.573 1.00 53.66 108 PRO A CA 1
ATOM 826 C C . PRO A 1 108 ? -1.225 -2.233 -13.727 1.00 53.66 108 PRO A C 1
ATOM 828 O O . PRO A 1 108 ? -0.139 -2.775 -13.510 1.00 53.66 108 PRO A O 1
ATOM 831 N N . MET A 1 109 ? -2.336 -2.916 -14.023 1.00 48.81 109 MET A N 1
ATOM 832 C CA . MET A 1 109 ? -2.263 -4.274 -14.521 1.00 48.81 109 MET A CA 1
ATOM 833 C C . MET A 1 109 ? -1.218 -4.230 -15.620 1.00 48.81 109 MET A C 1
ATOM 835 O O . MET A 1 109 ? -1.408 -3.527 -16.611 1.00 48.81 109 MET A O 1
ATOM 839 N N . SER A 1 110 ? -0.104 -4.920 -15.395 1.00 45.31 110 SER A N 1
ATOM 840 C CA . SER A 1 110 ? 0.827 -5.259 -16.455 1.00 45.31 110 SER A CA 1
ATOM 841 C C . SER A 1 110 ? 0.035 -6.120 -17.439 1.00 45.31 110 SER A C 1
ATOM 843 O O . SER A 1 110 ? -0.035 -7.340 -17.297 1.00 45.31 110 SER A O 1
ATOM 845 N N . ARG A 1 111 ? -0.691 -5.462 -18.338 1.00 41.06 111 ARG A N 1
ATOM 846 C CA . ARG A 1 111 ? -1.246 -6.024 -19.557 1.00 41.06 111 ARG A CA 1
ATOM 847 C C . ARG A 1 111 ? -0.364 -5.556 -20.691 1.00 41.06 111 ARG A C 1
ATOM 849 O O . ARG A 1 111 ? -0.122 -4.332 -20.755 1.00 41.06 111 ARG A O 1
#

Sequence (111 aa):
MGAEPQTQVSEADLKAAIQLIEDAAIRLRGIQQTLDTAGLELKTSWVGQSEAAFDAVHKKWHERMDVILGSLRRLAENIGTSNTNFAAFNQERTEAINQIANLINAAPMSR

Secondary structure (DSSP, 8-state):
-PPP------HHHHHHHHHHHHHHHHHHHHHHHHHHHHHHHHHHH--SHHHHHHHHHHHHHHHHHHHHHHHHHHHHHHHHHT-TT-HHHHHHHHHHHHHHHHHHHTS----